Protein AF-A0A8D8K4A0-F1 (afdb_monomer_lite)

Sequence (151 aa):
GKRVFRDATDQNKIDKVFYYFNDGIYGTFISAKYRNQPVNPIIWKKRGDCGPAYSTTLFGPTCDGSDFFASDIQLPELDISDFVVFENQGAYARVHSCRFNGFCLPRGVIFIRRSAMDLLYEVFDVDNPDKIVLESKFLQENNVIEKLTLK

pLDDT: mean 91.14, std 8.38, range [46.62, 98.5]

Secondary structure (DSSP, 8-state):
-EEEEE-SS-TTSEEEEEEE-S--TTTTTHHHHHS-----EEE-S-GGG---EEEEEEE-SSS-TT-EEEEEEEEE---TT--EEE-S--TTSGGG---GGGPPPPPP-----HHHHHHHHHTTT-S-HHHHHHH-HHHHHHS--------

Structure (mmCIF, N/CA/C/O backbone):
data_AF-A0A8D8K4A0-F1
#
_entry.id   AF-A0A8D8K4A0-F1
#
loop_
_atom_site.group_PDB
_atom_site.id
_atom_site.type_symbol
_atom_site.label_atom_id
_atom_site.label_alt_id
_atom_site.label_comp_id
_atom_site.label_asym_id
_atom_site.label_entity_id
_atom_site.label_seq_id
_atom_site.pdbx_PDB_ins_code
_atom_site.Cartn_x
_atom_site.Cartn_y
_atom_site.Cartn_z
_atom_site.occupancy
_atom_site.B_iso_or_equiv
_atom_site.auth_seq_id
_atom_site.auth_comp_id
_atom_site.auth_asym_id
_atom_site.auth_atom_id
_atom_site.pdbx_PDB_model_num
ATOM 1 N N . GLY A 1 1 ? -11.752 -6.011 6.665 1.00 94.19 1 GLY A N 1
ATOM 2 C CA . GLY A 1 1 ? -12.517 -6.010 7.933 1.00 94.19 1 GLY A CA 1
ATOM 3 C C . GLY A 1 1 ? -12.363 -4.676 8.642 1.00 94.19 1 GLY A C 1
ATOM 4 O O . GLY A 1 1 ? -11.443 -3.942 8.304 1.00 94.19 1 GLY A O 1
ATOM 5 N N . LYS A 1 2 ? -13.229 -4.362 9.612 1.00 96.38 2 LYS A N 1
ATOM 6 C CA . LYS A 1 2 ? -13.203 -3.108 10.388 1.00 96.38 2 LYS A CA 1
ATOM 7 C C . LYS A 1 2 ? -13.530 -3.403 11.853 1.00 96.38 2 LYS A C 1
ATOM 9 O O . LYS A 1 2 ? -14.459 -4.160 12.121 1.00 96.38 2 LYS A O 1
ATOM 14 N N . ARG A 1 3 ? -12.792 -2.807 12.789 1.00 97.06 3 ARG A N 1
ATOM 15 C CA . ARG A 1 3 ? -13.089 -2.840 14.229 1.00 97.06 3 ARG A CA 1
ATOM 16 C C . ARG A 1 3 ? -12.980 -1.431 14.795 1.00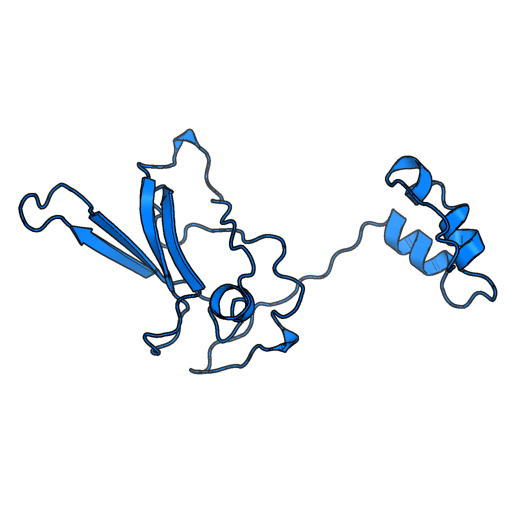 97.06 3 ARG A C 1
ATOM 18 O O . ARG A 1 3 ? -11.961 -0.779 14.615 1.00 97.06 3 ARG A O 1
ATOM 25 N N . VAL A 1 4 ? -14.024 -0.974 15.476 1.00 96.75 4 VAL A N 1
ATOM 26 C CA . VAL A 1 4 ? -14.108 0.380 16.038 1.00 96.75 4 VAL A CA 1
ATOM 27 C C . VAL A 1 4 ? -13.944 0.305 17.552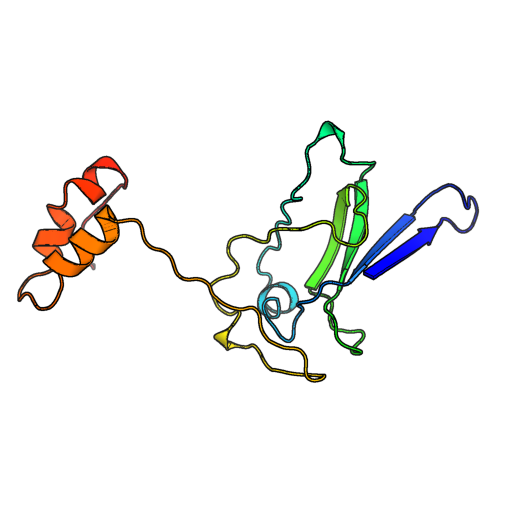 1.00 96.75 4 VAL A C 1
ATOM 29 O O . VAL A 1 4 ? -14.593 -0.514 18.202 1.00 96.75 4 VAL A O 1
ATOM 32 N N . PHE A 1 5 ? -13.085 1.158 18.099 1.00 96.69 5 PHE A N 1
ATOM 33 C CA . PHE A 1 5 ? -12.889 1.348 19.532 1.00 96.69 5 PHE A CA 1
ATOM 34 C C . PHE A 1 5 ? -13.467 2.704 19.920 1.00 96.69 5 PHE A C 1
ATOM 36 O O . PHE A 1 5 ? -13.185 3.718 19.279 1.00 96.69 5 PHE A O 1
ATOM 43 N N . ARG A 1 6 ? -14.312 2.696 20.946 1.00 96.06 6 ARG A N 1
ATOM 44 C CA . ARG A 1 6 ? -15.059 3.861 21.420 1.00 96.06 6 ARG A CA 1
ATOM 45 C C . ARG A 1 6 ? -14.560 4.267 22.796 1.00 96.06 6 ARG A C 1
ATOM 47 O O . ARG A 1 6 ? -14.080 3.406 23.536 1.00 96.06 6 ARG A O 1
ATOM 54 N N . ASP A 1 7 ? -14.694 5.551 23.098 1.00 94.56 7 ASP A N 1
ATOM 55 C CA . ASP A 1 7 ? -14.332 6.111 24.396 1.00 94.56 7 ASP A CA 1
ATOM 56 C C . ASP A 1 7 ? -15.125 5.407 25.509 1.00 94.56 7 ASP A C 1
ATOM 58 O O . ASP A 1 7 ? -16.312 5.096 25.364 1.00 94.56 7 ASP A O 1
ATOM 62 N N . ALA A 1 8 ? -14.452 5.103 26.621 1.00 92.56 8 ALA A N 1
ATOM 63 C CA . ALA A 1 8 ? -15.052 4.383 27.744 1.00 92.56 8 ALA A CA 1
ATOM 64 C C . ALA A 1 8 ? -16.152 5.196 28.452 1.00 92.56 8 ALA A C 1
ATOM 66 O O . ALA A 1 8 ? -17.021 4.618 29.105 1.00 92.56 8 ALA A O 1
ATOM 67 N N . THR A 1 9 ? -16.097 6.523 28.335 1.00 94.50 9 THR A N 1
ATOM 68 C CA . THR A 1 9 ? -17.013 7.476 28.970 1.00 94.50 9 THR A CA 1
ATOM 69 C C . THR A 1 9 ? -18.063 8.027 28.004 1.00 94.50 9 THR A C 1
ATOM 71 O O . THR A 1 9 ? -19.161 8.359 28.445 1.00 94.50 9 THR A O 1
ATOM 74 N N . ASP A 1 10 ? -17.774 8.058 26.698 1.00 93.81 10 ASP A N 1
ATOM 75 C CA . ASP A 1 10 ? -18.714 8.476 25.651 1.00 93.81 10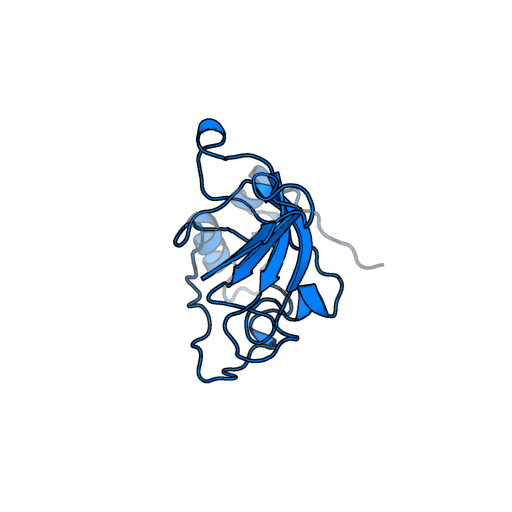 ASP A CA 1
ATOM 76 C C . ASP A 1 10 ? -18.739 7.487 24.474 1.00 93.81 10 ASP A C 1
ATOM 78 O O . ASP A 1 10 ? -17.904 7.523 23.570 1.00 93.81 10 ASP A O 1
ATOM 82 N N . GLN A 1 11 ? -19.769 6.639 24.421 1.00 89.94 11 GLN A N 1
ATOM 83 C CA . GLN A 1 11 ? -19.914 5.654 23.344 1.00 89.94 11 GLN A CA 1
ATOM 84 C C . GLN A 1 11 ? -20.116 6.285 21.954 1.00 89.94 11 GLN A C 1
ATOM 86 O O . GLN A 1 11 ? -19.891 5.617 20.940 1.00 89.94 11 GLN A O 1
ATOM 91 N N . ASN A 1 12 ? -20.500 7.560 21.854 1.00 90.94 12 ASN A N 1
ATOM 92 C CA . ASN A 1 12 ? -20.624 8.222 20.555 1.00 90.94 12 ASN A CA 1
ATOM 93 C C . ASN A 1 12 ? -19.261 8.625 19.979 1.00 90.94 12 ASN A C 1
ATOM 95 O O . ASN A 1 12 ? -19.126 8.763 18.761 1.00 90.94 12 ASN A O 1
ATOM 99 N N . LYS A 1 13 ? -18.234 8.737 20.823 1.00 93.50 13 LYS A N 1
ATOM 100 C CA . LYS A 1 13 ? -16.884 9.124 20.430 1.00 93.50 13 LYS A CA 1
ATOM 101 C C . LYS A 1 13 ? -16.051 7.903 20.031 1.00 93.50 13 LYS A C 1
ATOM 103 O O . LYS A 1 13 ? -15.934 6.926 20.768 1.00 93.50 13 LYS A O 1
ATOM 108 N N . ILE A 1 14 ? -15.473 7.959 18.832 1.00 95.06 14 ILE A N 1
ATOM 109 C CA . ILE A 1 14 ? -14.535 6.952 18.322 1.00 95.06 14 ILE A CA 1
ATOM 110 C C . ILE A 1 14 ? -13.115 7.391 18.676 1.00 95.06 14 ILE A C 1
ATOM 112 O O . ILE A 1 14 ? -12.689 8.471 18.271 1.00 95.06 14 ILE A O 1
ATOM 116 N N . ASP A 1 15 ? -12.381 6.531 19.380 1.00 94.75 15 ASP A N 1
ATOM 117 C CA . ASP A 1 15 ? -10.987 6.781 19.765 1.00 94.75 15 ASP A CA 1
ATOM 118 C C . ASP A 1 15 ? -10.004 6.219 18.736 1.00 94.75 15 ASP A C 1
ATOM 120 O O . ASP A 1 15 ? -9.004 6.852 18.391 1.00 94.75 15 ASP A O 1
ATOM 124 N N . LYS A 1 16 ? -10.277 5.004 18.245 1.00 96.50 16 LYS A N 1
ATOM 125 C CA . LYS A 1 16 ? -9.386 4.291 17.327 1.00 96.50 16 LYS A CA 1
ATOM 126 C C . LYS A 1 16 ? -10.161 3.358 16.409 1.00 96.50 16 LYS A C 1
ATOM 128 O O . LYS A 1 16 ? -11.171 2.776 16.803 1.00 96.50 16 LYS A O 1
ATOM 133 N N . VAL A 1 17 ? -9.656 3.153 15.198 1.00 97.62 17 VAL A N 1
ATOM 134 C CA . VAL A 1 17 ? -10.216 2.186 14.246 1.00 97.62 17 VAL A CA 1
ATOM 135 C C . VAL A 1 17 ? -9.129 1.236 13.761 1.00 97.62 17 VAL A C 1
ATOM 137 O O . VAL A 1 17 ? -8.011 1.643 13.459 1.00 97.62 17 VAL A O 1
ATOM 140 N N . PHE A 1 18 ? -9.434 -0.054 13.689 1.00 98.12 18 PHE A N 1
ATOM 141 C CA . PHE A 1 18 ? -8.588 -1.037 13.019 1.00 98.12 18 PHE A CA 1
ATOM 142 C C . PHE A 1 18 ? -9.219 -1.428 11.690 1.00 98.12 18 PHE A C 1
ATOM 144 O O . PHE A 1 18 ? -10.405 -1.771 11.641 1.00 98.12 18 PHE A O 1
ATOM 151 N N . TYR A 1 19 ? -8.407 -1.444 10.637 1.00 98.06 19 TYR A N 1
ATOM 152 C CA . TYR A 1 19 ? -8.788 -1.988 9.338 1.00 98.06 19 TYR A CA 1
ATOM 153 C C . TYR A 1 19 ? -7.943 -3.215 9.020 1.00 98.06 19 TYR A C 1
ATOM 155 O O . TYR A 1 19 ? -6.737 -3.224 9.246 1.00 98.06 19 TYR A O 1
ATOM 163 N N . TYR A 1 20 ? -8.596 -4.241 8.485 1.00 98.19 20 TYR A N 1
ATOM 164 C CA . TYR A 1 20 ? -7.992 -5.522 8.127 1.00 98.19 20 TYR A CA 1
ATOM 165 C C . TYR A 1 20 ? -8.006 -5.668 6.609 1.00 98.19 20 TYR A C 1
ATOM 167 O O . TYR A 1 20 ? -9.089 -5.732 6.011 1.00 98.19 20 TYR A O 1
ATOM 175 N N . PHE A 1 21 ? -6.823 -5.703 6.013 1.00 97.69 21 PHE A N 1
ATOM 176 C CA . PHE A 1 21 ? -6.589 -5.803 4.579 1.00 97.69 21 PHE A CA 1
ATOM 177 C C . PHE A 1 21 ? -6.440 -7.259 4.149 1.00 97.69 21 PHE A C 1
ATOM 179 O O . PHE A 1 21 ? -6.242 -8.160 4.960 1.00 97.69 21 PHE A O 1
ATOM 186 N N . ASN A 1 22 ? -6.547 -7.488 2.844 1.00 97.00 22 ASN A N 1
ATOM 187 C CA . ASN A 1 22 ? -6.291 -8.781 2.211 1.00 97.00 22 ASN A CA 1
ATOM 188 C C . ASN A 1 22 ? -4.801 -9.009 1.882 1.00 97.00 22 ASN A C 1
ATOM 190 O O . ASN A 1 22 ? -4.475 -9.976 1.200 1.00 97.00 22 ASN A O 1
ATOM 194 N N . ASP A 1 23 ? -3.918 -8.134 2.359 1.00 97.69 23 ASP A N 1
ATOM 195 C CA . ASP A 1 23 ? -2.464 -8.222 2.250 1.00 97.69 23 ASP A CA 1
ATOM 196 C C . ASP A 1 23 ? -1.831 -7.620 3.517 1.00 97.69 23 ASP A C 1
ATOM 198 O O . ASP A 1 23 ? -2.439 -6.768 4.166 1.00 97.69 23 ASP A O 1
ATOM 202 N N . GLY A 1 24 ? -0.647 -8.092 3.900 1.00 97.50 24 GLY A N 1
ATOM 203 C CA . GLY A 1 24 ? -0.053 -7.846 5.215 1.00 97.50 24 GLY A CA 1
ATOM 204 C C . GLY A 1 24 ? 1.461 -8.009 5.238 1.00 97.50 24 GLY A C 1
ATOM 205 O O . GLY A 1 24 ? 2.120 -7.974 4.196 1.00 97.50 24 GLY A O 1
ATOM 206 N N . ILE A 1 25 ? 2.029 -8.215 6.429 1.00 97.62 25 ILE A N 1
ATOM 207 C CA . ILE A 1 25 ? 3.486 -8.347 6.598 1.00 97.62 25 ILE A CA 1
ATOM 208 C C . ILE A 1 25 ? 4.028 -9.629 5.964 1.00 97.62 25 ILE A C 1
ATOM 210 O O . ILE A 1 25 ? 5.180 -9.667 5.562 1.00 97.62 25 ILE A O 1
ATOM 214 N N . TYR A 1 26 ? 3.203 -10.668 5.837 1.00 97.75 26 TYR A N 1
ATOM 215 C CA . TYR A 1 26 ? 3.584 -11.906 5.156 1.00 97.75 26 TYR A CA 1
ATOM 216 C C . TYR A 1 26 ? 3.496 -11.788 3.623 1.00 97.75 26 TYR A C 1
ATOM 218 O O . TYR A 1 26 ? 3.986 -12.660 2.912 1.00 97.75 26 TYR A O 1
ATOM 226 N N . GLY A 1 27 ? 2.899 -10.711 3.103 1.00 97.00 27 GLY A N 1
ATOM 227 C CA . GLY A 1 27 ? 2.825 -10.402 1.679 1.00 97.00 27 GLY A CA 1
ATOM 228 C C . GLY A 1 27 ? 3.692 -9.197 1.321 1.00 97.00 27 GLY A C 1
ATOM 229 O O . GLY A 1 27 ? 4.915 -9.306 1.253 1.00 97.00 27 GLY A O 1
ATOM 230 N N . THR A 1 28 ? 3.063 -8.053 1.057 1.00 96.94 28 THR A N 1
ATOM 231 C CA . THR A 1 28 ? 3.757 -6.841 0.581 1.00 96.94 28 THR A CA 1
ATOM 232 C C . THR A 1 28 ? 4.474 -6.066 1.691 1.00 96.94 28 THR A C 1
ATOM 234 O O . THR A 1 28 ? 5.533 -5.485 1.453 1.00 96.94 28 THR A O 1
ATOM 237 N N . PHE A 1 29 ? 3.933 -6.045 2.910 1.00 97.56 29 PHE A N 1
ATOM 238 C CA . PHE A 1 29 ? 4.227 -4.984 3.881 1.00 97.56 29 PHE A CA 1
ATOM 239 C C . PHE A 1 29 ? 5.264 -5.338 4.959 1.00 97.56 29 PHE A C 1
ATOM 241 O O . PHE A 1 29 ? 5.345 -4.668 5.991 1.00 97.56 29 PHE A O 1
ATOM 248 N N . ILE A 1 30 ? 6.105 -6.355 4.741 1.00 96.12 30 ILE A N 1
ATOM 249 C CA . ILE A 1 30 ? 7.159 -6.708 5.710 1.00 96.12 30 ILE A CA 1
ATOM 250 C C . ILE A 1 30 ? 8.132 -5.547 5.954 1.00 96.12 30 ILE A C 1
ATOM 252 O O . ILE A 1 30 ? 8.542 -5.283 7.084 1.00 96.12 30 ILE A O 1
ATOM 256 N N . SER A 1 31 ? 8.477 -4.814 4.894 1.00 95.25 31 SER A N 1
ATOM 257 C CA . SER A 1 31 ? 9.441 -3.716 4.957 1.00 95.25 31 SER A CA 1
ATOM 258 C C . SER A 1 31 ? 8.852 -2.471 5.625 1.00 95.25 31 SER A C 1
ATOM 260 O O . SER A 1 31 ? 9.572 -1.761 6.326 1.00 95.25 31 SER A O 1
ATOM 262 N N . ALA A 1 32 ? 7.538 -2.254 5.517 1.00 94.88 32 ALA A N 1
ATOM 263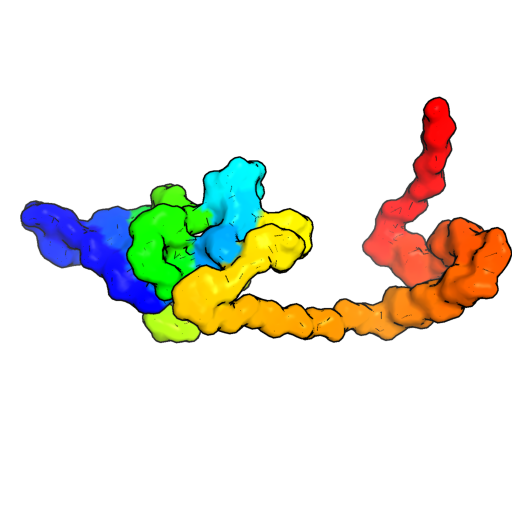 C CA . ALA A 1 32 ? 6.846 -1.226 6.293 1.00 94.88 32 ALA A CA 1
ATOM 264 C C . ALA A 1 32 ? 6.996 -1.464 7.800 1.00 94.88 32 ALA A C 1
ATOM 266 O O . ALA A 1 32 ? 7.330 -0.557 8.559 1.00 94.88 32 ALA A O 1
ATOM 267 N N . LYS A 1 33 ? 6.822 -2.720 8.219 1.00 94.44 33 LYS A N 1
ATOM 268 C CA . LYS A 1 33 ? 6.898 -3.116 9.621 1.00 94.44 33 LYS A CA 1
ATOM 269 C C . LYS A 1 33 ? 8.323 -3.118 10.181 1.00 94.44 33 LYS A C 1
ATOM 271 O O . LYS A 1 33 ? 8.536 -2.636 11.290 1.00 94.44 33 LYS A O 1
ATOM 276 N N . TYR A 1 34 ? 9.279 -3.685 9.445 1.00 94.62 34 TYR A N 1
ATOM 277 C CA . TYR A 1 34 ? 10.607 -4.022 9.981 1.00 94.62 34 TYR A CA 1
ATOM 278 C C . TYR A 1 34 ? 11.767 -3.222 9.385 1.00 94.62 34 TYR A C 1
ATOM 280 O O . TYR A 1 34 ? 12.904 -3.393 9.819 1.00 94.62 34 TYR A O 1
ATOM 288 N N . ARG A 1 35 ? 11.518 -2.373 8.382 1.00 91.81 35 ARG A N 1
ATOM 289 C CA . ARG A 1 35 ? 12.563 -1.584 7.705 1.00 91.81 35 ARG A CA 1
ATOM 290 C C . ARG A 1 35 ? 12.245 -0.099 7.607 1.00 91.81 35 ARG A C 1
ATOM 292 O O . ARG A 1 35 ? 12.859 0.600 6.808 1.00 91.81 35 ARG A O 1
ATOM 299 N N . ASN A 1 36 ? 11.285 0.375 8.400 1.00 88.44 36 ASN A N 1
ATOM 300 C CA . ASN A 1 36 ? 10.878 1.779 8.439 1.00 88.44 36 ASN A CA 1
ATOM 301 C C . ASN A 1 36 ? 10.491 2.334 7.055 1.00 88.44 36 ASN A C 1
ATOM 303 O O . ASN A 1 36 ? 10.602 3.536 6.819 1.00 88.44 36 ASN A O 1
ATOM 307 N N . GLN A 1 37 ? 10.043 1.474 6.132 1.00 92.44 37 GLN A N 1
ATOM 308 C CA . GLN A 1 37 ? 9.545 1.931 4.842 1.00 92.44 37 GLN A CA 1
ATOM 309 C C . GLN A 1 37 ? 8.241 2.709 5.071 1.00 92.44 37 GLN A C 1
ATOM 311 O O . GLN A 1 37 ? 7.315 2.163 5.676 1.00 92.44 37 GLN A O 1
ATOM 316 N N . PRO A 1 38 ? 8.133 3.963 4.598 1.00 90.56 38 PRO A N 1
ATOM 317 C CA . PRO A 1 38 ? 6.914 4.738 4.768 1.00 90.56 38 PRO A CA 1
ATOM 318 C C . PRO A 1 38 ? 5.708 4.060 4.115 1.00 90.56 38 PRO A C 1
ATOM 320 O O . PRO A 1 38 ? 5.774 3.581 2.979 1.00 90.56 38 PRO A O 1
ATOM 323 N N . VAL A 1 39 ? 4.586 4.071 4.830 1.00 89.31 39 VAL A N 1
ATOM 324 C CA . VAL A 1 39 ? 3.280 3.645 4.324 1.00 89.31 39 VAL A CA 1
ATOM 325 C C . VAL A 1 39 ? 2.430 4.894 4.175 1.00 89.31 39 VAL A C 1
ATOM 327 O O . VAL A 1 39 ? 1.967 5.451 5.166 1.00 89.31 39 VAL A O 1
ATOM 330 N N . ASN A 1 40 ? 2.239 5.333 2.932 1.00 91.50 40 ASN A N 1
ATOM 331 C CA . ASN A 1 40 ? 1.446 6.514 2.597 1.00 91.50 40 ASN A CA 1
ATOM 332 C C . ASN A 1 40 ? 0.137 6.058 1.933 1.00 91.50 40 ASN A C 1
ATOM 334 O O . ASN A 1 40 ? 0.114 5.871 0.715 1.00 91.50 40 ASN A O 1
ATOM 338 N N . PRO A 1 41 ? -0.926 5.789 2.712 1.00 94.25 41 PRO A N 1
ATOM 339 C CA . PRO A 1 41 ? -2.196 5.324 2.170 1.00 94.25 41 PRO A CA 1
ATOM 340 C C . PRO A 1 41 ? -2.889 6.423 1.358 1.00 94.25 41 PRO A C 1
ATOM 342 O O . PRO A 1 41 ? -3.135 7.523 1.853 1.00 94.25 41 PRO A O 1
ATOM 345 N N . ILE A 1 42 ? -3.269 6.092 0.128 1.00 93.69 42 ILE A N 1
ATOM 346 C CA . ILE A 1 42 ? -4.104 6.922 -0.738 1.00 93.69 42 ILE A CA 1
ATOM 347 C C . ILE A 1 42 ? -5.498 6.308 -0.757 1.00 93.69 42 ILE A C 1
ATOM 349 O O . ILE A 1 42 ? -5.701 5.194 -1.241 1.00 93.69 42 ILE A O 1
ATOM 353 N N . ILE A 1 43 ? -6.470 7.032 -0.214 1.00 93.00 43 ILE A N 1
ATOM 354 C CA . ILE A 1 43 ? -7.853 6.563 -0.163 1.00 93.00 43 ILE A CA 1
ATOM 355 C C . ILE A 1 43 ? -8.492 6.740 -1.539 1.00 93.00 43 ILE A C 1
ATOM 357 O O . ILE A 1 43 ? -8.570 7.857 -2.053 1.00 93.00 43 ILE A O 1
ATOM 361 N N . TRP A 1 44 ? -8.979 5.648 -2.130 1.00 89.75 44 TRP A N 1
ATOM 362 C CA . TRP A 1 44 ? -9.669 5.677 -3.418 1.00 89.75 44 TRP A CA 1
ATOM 363 C C . TRP A 1 44 ? -11.142 6.071 -3.236 1.00 89.75 44 TRP A C 1
ATOM 365 O O . TRP A 1 44 ? -12.064 5.283 -3.435 1.00 89.75 44 TRP A O 1
ATOM 375 N N . LYS A 1 45 ? -11.363 7.313 -2.804 1.00 85.19 45 LYS A N 1
ATOM 376 C CA . LYS A 1 45 ? -12.686 7.897 -2.559 1.00 85.19 45 LYS A CA 1
ATOM 377 C C . LYS A 1 45 ? -12.633 9.395 -2.849 1.00 85.19 45 LYS A C 1
ATOM 379 O O . LYS A 1 45 ? -11.576 10.017 -2.724 1.00 85.19 45 LYS A O 1
ATOM 384 N N . LYS A 1 46 ? -13.753 10.008 -3.253 1.00 82.19 46 LYS A N 1
ATOM 385 C CA . LYS A 1 46 ? -13.787 11.470 -3.403 1.00 82.19 46 LYS A CA 1
ATOM 386 C C . LYS A 1 46 ? -13.649 12.108 -2.027 1.00 82.19 46 LYS A C 1
ATOM 388 O O . LYS A 1 46 ? -14.283 11.671 -1.074 1.00 82.19 46 LYS A O 1
ATOM 393 N N . ARG A 1 47 ? -12.892 13.204 -1.941 1.00 76.75 47 ARG A N 1
ATOM 394 C CA . ARG A 1 47 ? -12.644 13.904 -0.671 1.00 76.75 47 ARG A CA 1
ATOM 395 C C . ARG A 1 47 ? -13.927 14.330 0.056 1.00 76.75 47 ARG A C 1
ATOM 397 O O . ARG A 1 47 ? -13.940 14.317 1.276 1.00 76.75 47 ARG A O 1
ATOM 404 N N . GLY A 1 48 ? -14.980 14.695 -0.681 1.00 80.62 48 GLY A N 1
ATOM 405 C CA . GLY A 1 48 ? -16.279 15.072 -0.105 1.00 80.62 48 GLY A CA 1
ATOM 406 C C . GLY A 1 48 ? -17.066 13.908 0.504 1.00 80.62 48 GLY A C 1
ATOM 407 O O . GLY A 1 48 ? -17.934 14.146 1.333 1.00 80.62 48 GLY A O 1
ATOM 408 N N . ASP A 1 49 ? -16.727 12.671 0.138 1.00 84.31 49 ASP A N 1
ATOM 409 C CA . ASP A 1 49 ? -17.361 11.459 0.662 1.00 84.31 49 ASP A CA 1
ATOM 410 C C . ASP A 1 49 ? -16.546 10.862 1.831 1.00 84.31 49 ASP A C 1
ATOM 412 O O . ASP A 1 49 ? -16.943 9.862 2.433 1.00 84.31 49 ASP A O 1
ATOM 416 N N . CYS A 1 50 ? -15.376 11.436 2.140 1.00 83.31 50 CYS A N 1
ATOM 417 C CA . CYS A 1 50 ? -14.548 11.020 3.266 1.00 83.31 50 CYS A CA 1
ATOM 418 C C . CYS A 1 50 ? -15.134 11.557 4.577 1.00 83.31 50 CYS A C 1
ATOM 420 O O . CYS A 1 50 ? -15.348 12.760 4.727 1.00 83.31 50 CYS A O 1
ATOM 422 N N . GLY A 1 51 ? -15.351 10.657 5.536 1.00 83.94 51 GLY A N 1
ATOM 423 C CA . GLY A 1 51 ? -15.766 11.009 6.889 1.00 83.94 51 GLY A CA 1
ATOM 424 C C . GLY A 1 51 ? -14.642 11.638 7.730 1.00 83.94 51 GLY A C 1
ATOM 425 O O . GLY A 1 51 ? -13.547 11.910 7.223 1.00 83.94 51 GLY A O 1
ATOM 426 N N . PRO A 1 52 ? -14.890 11.858 9.032 1.00 91.31 52 PRO A N 1
ATOM 427 C CA . PRO A 1 52 ? -13.867 12.297 9.982 1.00 91.31 52 PRO A CA 1
ATOM 428 C C . PRO A 1 52 ? -12.656 11.354 10.005 1.00 91.31 52 PRO A C 1
ATOM 430 O O . PRO A 1 52 ? -12.770 10.159 9.732 1.00 91.31 52 PRO A O 1
ATOM 433 N N . ALA A 1 53 ? -11.487 11.908 10.335 1.00 94.00 53 ALA A N 1
ATOM 434 C CA . ALA A 1 53 ? -10.262 11.136 10.488 1.00 94.00 53 ALA A CA 1
ATOM 435 C C . ALA A 1 53 ? -10.118 10.579 11.906 1.00 94.00 53 ALA A C 1
ATOM 437 O O . ALA A 1 53 ? -10.427 11.261 12.883 1.00 94.00 53 ALA A O 1
ATOM 438 N N . TYR A 1 54 ? -9.611 9.353 11.995 1.00 96.00 54 TYR A N 1
ATOM 439 C CA . TYR A 1 54 ? -9.392 8.644 13.247 1.00 96.00 54 TYR A CA 1
ATOM 440 C C . TYR A 1 54 ? -7.973 8.088 13.323 1.00 96.00 54 TYR A C 1
ATOM 442 O O . TYR A 1 54 ? -7.387 7.685 12.309 1.00 96.00 54 TYR A O 1
ATOM 450 N N . SER A 1 55 ? -7.458 7.979 14.553 1.00 97.25 55 SER A N 1
ATOM 451 C CA . SER A 1 55 ? -6.263 7.178 14.821 1.00 97.25 55 SER A CA 1
ATOM 452 C C . SER A 1 55 ? -6.523 5.742 14.377 1.00 97.25 55 SER A C 1
ATOM 454 O O . SER A 1 55 ? -7.539 5.141 14.734 1.00 97.25 55 SER A O 1
ATOM 456 N N . THR A 1 56 ? -5.631 5.203 13.553 1.00 97.56 56 THR A N 1
ATOM 457 C CA . THR A 1 56 ? -5.885 3.971 12.816 1.00 97.56 56 THR A CA 1
ATOM 458 C C . THR A 1 56 ? -4.700 3.011 12.869 1.00 97.56 56 THR A C 1
ATOM 460 O O . THR A 1 56 ? -3.539 3.417 12.829 1.00 97.56 56 THR A O 1
ATOM 463 N N . THR A 1 57 ? -4.991 1.710 12.941 1.00 97.94 57 THR A N 1
ATOM 464 C CA . THR A 1 57 ? -4.007 0.634 12.737 1.00 97.94 57 THR A CA 1
ATOM 465 C C . THR A 1 57 ? -4.439 -0.254 11.571 1.00 97.94 57 THR A C 1
ATOM 467 O O . THR A 1 57 ? -5.600 -0.661 11.492 1.00 97.94 57 THR A O 1
ATOM 470 N N . LEU A 1 58 ? -3.503 -0.543 10.663 1.00 98.19 58 LEU A N 1
ATOM 471 C CA . LEU A 1 58 ? -3.716 -1.371 9.477 1.00 98.19 58 LEU A CA 1
ATOM 472 C C . LEU A 1 58 ? -3.124 -2.763 9.700 1.00 98.19 58 LEU A C 1
ATOM 474 O O . LEU A 1 58 ? -1.919 -2.909 9.927 1.00 98.19 58 LEU A O 1
ATOM 478 N N . PHE A 1 59 ? -3.991 -3.764 9.626 1.00 98.50 59 PHE A N 1
ATOM 479 C CA . PHE A 1 59 ? -3.682 -5.177 9.790 1.00 98.50 59 PHE A CA 1
ATOM 480 C C . PHE A 1 59 ? -3.717 -5.903 8.451 1.00 98.50 59 PHE A C 1
ATOM 482 O O . PHE A 1 59 ? -4.502 -5.548 7.570 1.00 98.50 59 PHE A O 1
ATOM 489 N N . GLY A 1 60 ? -2.901 -6.942 8.328 1.00 98.31 60 GLY A N 1
ATOM 490 C CA . GLY A 1 60 ? -3.026 -7.948 7.291 1.00 98.31 60 GLY A CA 1
ATOM 491 C C . GLY A 1 60 ? -4.116 -8.984 7.590 1.00 98.31 60 GLY A C 1
ATOM 492 O O . GLY A 1 60 ? -4.877 -8.850 8.555 1.00 98.31 60 GLY A O 1
ATOM 493 N N . PRO A 1 61 ? -4.234 -10.010 6.732 1.00 98.00 61 PRO A N 1
ATOM 494 C CA . PRO A 1 61 ? -5.339 -10.962 6.776 1.00 98.00 61 PRO A CA 1
ATOM 495 C C . PRO A 1 61 ? -5.114 -12.137 7.734 1.00 98.00 61 PRO A C 1
ATOM 497 O O . PRO A 1 61 ? -6.007 -12.972 7.892 1.00 98.00 61 PRO A O 1
ATOM 500 N N . THR A 1 62 ? -3.922 -12.277 8.317 1.00 98.31 62 THR A N 1
ATOM 501 C CA . THR A 1 62 ? -3.560 -13.498 9.043 1.00 98.31 62 THR A CA 1
ATOM 502 C C . THR A 1 62 ? -4.117 -13.526 10.467 1.00 98.31 62 THR A C 1
ATOM 504 O O . THR A 1 62 ? -4.608 -12.536 11.002 1.00 98.31 62 THR A O 1
ATOM 507 N N . CYS A 1 63 ? -4.061 -14.703 11.095 1.00 96.56 63 CYS A N 1
ATOM 508 C CA . CYS A 1 63 ? -4.434 -14.874 12.502 1.00 96.56 63 CYS A CA 1
ATOM 509 C C . CYS A 1 63 ? -3.299 -14.490 13.469 1.00 96.56 63 CYS A C 1
ATOM 511 O O . CYS A 1 63 ? -3.442 -14.688 14.674 1.00 96.56 63 CYS A O 1
ATOM 513 N N . ASP A 1 64 ? -2.173 -13.985 12.960 1.00 97.62 64 ASP A N 1
ATOM 514 C CA . ASP A 1 64 ? -1.068 -13.493 13.774 1.00 97.62 64 ASP A CA 1
ATOM 515 C C . ASP A 1 64 ? -1.361 -12.058 14.232 1.00 97.62 64 ASP A C 1
ATOM 517 O O . ASP A 1 64 ? -1.515 -11.148 13.420 1.00 97.62 64 ASP A O 1
ATOM 521 N N . GLY A 1 65 ? -1.404 -11.834 15.548 1.00 96.44 65 GLY A N 1
ATOM 522 C CA . GLY A 1 65 ? -1.615 -10.500 16.121 1.00 96.44 65 GLY A CA 1
ATOM 523 C C . GLY A 1 65 ? -0.518 -9.488 15.763 1.00 96.44 65 GLY A C 1
ATOM 524 O O . GLY A 1 65 ? -0.733 -8.282 15.897 1.00 96.44 65 GLY A O 1
ATOM 525 N N . SER A 1 66 ? 0.637 -9.963 15.291 1.00 96.38 66 SER A N 1
ATOM 526 C CA . SER A 1 66 ? 1.756 -9.135 14.838 1.00 96.38 66 SER A CA 1
ATOM 527 C C . SER A 1 66 ? 1.639 -8.700 13.378 1.00 96.38 66 SER A C 1
ATOM 529 O O . SER A 1 66 ? 2.415 -7.838 12.959 1.00 96.38 66 SER A O 1
ATOM 531 N N . ASP A 1 67 ? 0.673 -9.235 12.620 1.00 98.00 67 ASP A N 1
ATOM 532 C CA . ASP A 1 67 ? 0.396 -8.885 11.221 1.00 98.00 67 ASP A CA 1
ATOM 533 C C . ASP A 1 67 ? -0.299 -7.524 11.110 1.00 98.00 67 ASP A C 1
ATOM 535 O O . ASP A 1 67 ? -1.425 -7.387 10.639 1.00 98.00 67 ASP A O 1
ATOM 539 N N . PHE A 1 68 ? 0.387 -6.488 11.581 1.00 97.88 68 PHE A N 1
ATOM 540 C CA . PHE A 1 68 ? 0.056 -5.095 11.336 1.00 97.88 68 PHE A CA 1
ATOM 541 C C . PHE A 1 68 ? 1.275 -4.372 10.794 1.00 97.88 68 PHE A C 1
ATOM 543 O O . PHE A 1 68 ? 2.399 -4.592 11.251 1.00 97.88 68 PHE A O 1
ATOM 550 N N . PHE A 1 69 ? 1.046 -3.482 9.835 1.00 97.38 69 PHE A N 1
ATOM 551 C CA . PHE A 1 69 ? 2.118 -2.826 9.086 1.00 97.38 69 PHE A CA 1
ATOM 552 C C . PHE A 1 69 ? 2.120 -1.301 9.207 1.00 97.38 69 PHE A C 1
ATOM 554 O O . PHE A 1 69 ? 3.094 -0.665 8.819 1.00 97.38 69 PHE A O 1
ATOM 561 N N . ALA A 1 70 ? 1.070 -0.712 9.780 1.00 96.62 70 ALA A N 1
ATOM 562 C CA . ALA A 1 70 ? 1.030 0.699 10.146 1.00 96.62 70 ALA A CA 1
ATOM 563 C C . ALA A 1 70 ? 0.163 0.887 11.395 1.00 96.62 70 ALA A C 1
ATOM 565 O O . ALA A 1 70 ? -0.908 0.288 11.505 1.00 96.62 70 ALA A O 1
ATOM 566 N N . SER A 1 71 ? 0.605 1.718 12.334 1.00 95.62 71 SER A N 1
ATOM 567 C CA . SER A 1 71 ? -0.133 2.040 13.557 1.00 95.62 71 SER A CA 1
ATOM 568 C C . SER A 1 71 ? -0.113 3.536 13.831 1.00 95.62 71 SER A C 1
ATOM 570 O O . SER A 1 71 ? 0.839 4.219 13.469 1.00 95.62 71 SER A O 1
ATOM 572 N N . ASP A 1 72 ? -1.175 4.016 14.480 1.00 94.25 72 ASP A N 1
ATOM 573 C CA . ASP A 1 72 ? -1.328 5.401 14.944 1.00 94.25 72 ASP A CA 1
ATOM 574 C C . ASP A 1 72 ? -1.255 6.437 13.810 1.00 94.25 72 ASP A C 1
ATOM 576 O O . ASP A 1 72 ? -0.894 7.596 14.008 1.00 94.25 72 ASP A O 1
ATOM 580 N N . ILE A 1 73 ? -1.655 6.014 12.608 1.00 95.62 73 ILE A N 1
ATOM 581 C CA . ILE A 1 73 ? -1.811 6.889 11.448 1.00 95.62 73 ILE A CA 1
ATOM 582 C C . ILE A 1 73 ? -3.193 7.541 11.464 1.00 95.62 73 ILE A C 1
ATOM 584 O O . ILE A 1 73 ? -4.158 6.958 11.956 1.00 95.62 73 ILE A O 1
ATOM 588 N N . GLN A 1 74 ? -3.301 8.739 10.896 1.00 95.44 74 GLN A N 1
ATOM 589 C CA . GLN A 1 74 ? -4.587 9.409 10.715 1.00 95.44 74 GLN A CA 1
ATOM 590 C C . GLN A 1 74 ? -5.174 9.033 9.360 1.00 95.44 74 GLN A C 1
ATOM 592 O O . GLN A 1 74 ? -4.558 9.286 8.325 1.00 95.44 74 GLN A O 1
ATOM 597 N N . LEU A 1 75 ? -6.367 8.442 9.367 1.00 94.88 75 LEU A N 1
ATOM 598 C CA . LEU A 1 75 ? -7.101 8.100 8.152 1.00 94.88 75 LEU A CA 1
ATOM 599 C C . LEU A 1 75 ? -8.564 8.517 8.279 1.00 94.88 75 LEU A C 1
ATOM 601 O O . LEU A 1 75 ? -9.130 8.335 9.359 1.00 94.88 75 LEU A O 1
ATOM 605 N N . PRO A 1 76 ? -9.187 9.042 7.204 1.00 94.19 76 PRO A N 1
ATOM 606 C CA . PRO A 1 76 ? -10.632 9.222 7.178 1.00 94.19 76 PRO A CA 1
ATOM 607 C C . PRO A 1 76 ? -11.324 7.878 7.404 1.00 94.19 76 PRO A C 1
ATOM 609 O O . PRO A 1 76 ? -10.770 6.820 7.093 1.00 94.19 76 PRO A O 1
ATOM 612 N N . GLU A 1 77 ? -12.538 7.918 7.940 1.00 92.38 77 GLU A N 1
ATOM 613 C CA . GLU A 1 77 ? -13.332 6.712 8.103 1.00 92.38 77 GLU A CA 1
ATOM 614 C C . GLU A 1 77 ? -13.541 6.001 6.760 1.00 92.38 77 GLU A C 1
ATOM 616 O O . GLU A 1 77 ? -13.979 6.606 5.779 1.00 92.38 77 GLU A O 1
ATOM 621 N N . LEU A 1 78 ? -13.212 4.710 6.744 1.00 92.94 78 LEU A N 1
ATOM 622 C CA . LEU A 1 78 ? -13.372 3.815 5.609 1.00 92.94 78 LEU A CA 1
ATOM 623 C C . LEU A 1 78 ? -14.492 2.827 5.898 1.00 92.94 78 LEU A C 1
ATOM 625 O O . LEU A 1 78 ? -14.688 2.385 7.043 1.00 92.94 78 LEU A O 1
ATOM 629 N N . ASP A 1 79 ? -15.175 2.431 4.837 1.00 92.31 79 ASP A N 1
ATOM 630 C CA . ASP A 1 79 ? -16.144 1.352 4.861 1.00 92.31 79 ASP A CA 1
ATOM 631 C C . ASP A 1 79 ? -15.502 0.035 4.417 1.00 92.31 79 ASP A C 1
ATOM 633 O O . ASP A 1 79 ? -14.438 -0.017 3.791 1.00 92.31 79 ASP A O 1
ATOM 637 N N . ILE A 1 80 ? -16.132 -1.081 4.786 1.00 93.88 80 ILE A N 1
ATOM 638 C CA . ILE A 1 80 ? -15.708 -2.381 4.263 1.00 93.88 80 ILE A CA 1
ATOM 639 C C . ILE A 1 80 ? -15.870 -2.341 2.741 1.00 93.88 80 ILE A C 1
ATOM 641 O O . ILE A 1 80 ? -16.906 -1.909 2.248 1.00 93.88 80 ILE A O 1
ATOM 645 N N . SER A 1 81 ? -14.848 -2.832 2.036 1.00 91.94 81 SER A N 1
ATOM 646 C CA . SER A 1 81 ? -14.736 -2.832 0.571 1.00 91.94 81 SER A CA 1
ATOM 647 C C . SER A 1 81 ? -14.290 -1.516 -0.074 1.00 91.94 81 SER A C 1
ATOM 649 O O . SER A 1 81 ? -14.127 -1.499 -1.293 1.00 91.94 81 SER A O 1
ATOM 651 N N . ASP A 1 82 ? -13.987 -0.471 0.703 1.00 93.12 82 ASP A N 1
ATOM 652 C CA . ASP A 1 82 ? -13.222 0.666 0.182 1.00 93.12 82 ASP A CA 1
ATOM 653 C C . ASP A 1 82 ? -11.803 0.230 -0.221 1.00 93.12 82 ASP A C 1
ATOM 655 O O . ASP A 1 82 ? -11.178 -0.630 0.412 1.00 93.12 82 ASP A O 1
ATOM 659 N N . PHE A 1 83 ? -11.275 0.848 -1.280 1.00 93.94 83 PHE A N 1
ATOM 660 C CA . PHE A 1 83 ? -9.918 0.598 -1.756 1.00 93.94 83 PHE A CA 1
ATOM 661 C C . PHE A 1 83 ? -8.940 1.626 -1.187 1.00 93.94 83 PHE A C 1
ATOM 663 O O . PHE A 1 83 ? -9.193 2.833 -1.183 1.00 93.94 83 PHE A O 1
ATOM 670 N N . VAL A 1 84 ? -7.777 1.137 -0.762 1.00 95.38 84 VAL A N 1
ATOM 671 C CA . VAL A 1 84 ? -6.636 1.965 -0.369 1.00 95.38 84 VAL A CA 1
ATOM 672 C C . VAL A 1 84 ? -5.453 1.578 -1.234 1.00 95.38 84 VAL A C 1
ATOM 674 O O . VAL A 1 84 ? -5.123 0.399 -1.363 1.00 95.38 84 VAL A O 1
ATOM 677 N N . VAL A 1 85 ? -4.830 2.579 -1.841 1.00 95.44 85 VAL A N 1
ATOM 678 C CA . VAL A 1 85 ? -3.653 2.422 -2.687 1.00 95.44 85 VAL A CA 1
ATOM 679 C C . VAL A 1 85 ? -2.414 2.749 -1.864 1.00 95.44 85 VAL A C 1
ATOM 681 O O . VAL A 1 85 ? -2.376 3.747 -1.148 1.00 95.44 85 VAL A O 1
ATOM 684 N N . PHE A 1 86 ? -1.393 1.904 -1.976 1.00 95.44 86 PHE A N 1
ATOM 685 C CA . PHE A 1 86 ? -0.096 2.105 -1.341 1.00 95.44 86 PHE A CA 1
ATOM 686 C C . PHE A 1 86 ? 0.967 2.199 -2.430 1.00 95.44 86 PHE A C 1
ATOM 688 O O . PHE A 1 86 ? 1.285 1.213 -3.095 1.00 95.44 86 PHE A O 1
ATOM 695 N N . GLU A 1 87 ? 1.504 3.396 -2.628 1.00 93.88 87 GLU A N 1
ATOM 696 C CA . GLU A 1 87 ? 2.557 3.630 -3.614 1.00 93.88 87 GLU A CA 1
ATOM 697 C C . GLU A 1 87 ? 3.937 3.241 -3.068 1.00 93.88 87 GLU A C 1
ATOM 699 O O . GLU A 1 87 ? 4.135 3.066 -1.862 1.00 93.88 87 GLU A O 1
ATOM 704 N N . ASN A 1 88 ? 4.914 3.117 -3.971 1.00 93.00 88 ASN A N 1
ATOM 705 C CA . ASN A 1 88 ? 6.317 2.845 -3.639 1.00 93.00 88 ASN A CA 1
ATOM 706 C C . ASN A 1 88 ? 6.549 1.533 -2.862 1.00 93.00 88 ASN A C 1
ATOM 708 O O . ASN A 1 88 ? 7.485 1.431 -2.075 1.00 93.00 88 ASN A O 1
ATOM 712 N N . GLN A 1 89 ? 5.726 0.506 -3.105 1.00 93.88 89 GLN A N 1
ATOM 713 C CA . GLN A 1 89 ? 5.830 -0.822 -2.472 1.00 93.88 89 GLN A CA 1
ATOM 714 C C . GLN A 1 89 ? 6.496 -1.880 -3.378 1.00 93.88 89 GLN A C 1
ATOM 716 O O . GLN A 1 89 ? 6.210 -3.069 -3.276 1.00 93.88 89 GLN A O 1
ATOM 721 N N . GLY A 1 90 ? 7.354 -1.464 -4.318 1.00 92.38 90 GLY A N 1
ATOM 722 C CA . GLY A 1 90 ? 7.996 -2.378 -5.277 1.00 92.38 90 GLY A CA 1
ATOM 723 C C . GLY A 1 90 ? 9.263 -3.065 -4.750 1.00 92.38 90 GLY A C 1
ATOM 724 O O . GLY A 1 90 ? 9.495 -4.242 -5.023 1.00 92.38 90 GLY A O 1
ATOM 725 N N . ALA A 1 91 ? 10.084 -2.344 -3.985 1.00 92.94 91 ALA A N 1
ATOM 726 C CA . ALA A 1 91 ? 11.342 -2.856 -3.445 1.00 92.94 91 ALA A CA 1
ATOM 727 C C . ALA A 1 91 ? 11.109 -3.617 -2.134 1.00 92.94 91 ALA A C 1
ATOM 729 O O . ALA A 1 91 ? 10.329 -3.180 -1.294 1.00 92.94 91 ALA A O 1
ATOM 730 N N . TYR A 1 92 ? 11.796 -4.750 -1.950 1.00 93.44 92 TYR A N 1
ATOM 731 C CA . TYR A 1 92 ? 11.744 -5.555 -0.718 1.00 93.44 92 TYR A CA 1
ATOM 732 C C . TYR A 1 92 ? 10.325 -5.933 -0.244 1.00 93.44 92 TYR A C 1
ATOM 734 O O . TYR A 1 92 ? 10.104 -6.137 0.950 1.00 93.44 92 TYR A O 1
ATOM 742 N N . ALA A 1 93 ? 9.384 -6.042 -1.184 1.00 93.75 93 ALA A N 1
ATOM 743 C CA . ALA A 1 93 ? 8.018 -6.494 -0.947 1.00 93.75 93 ALA A CA 1
ATOM 744 C C . ALA A 1 93 ? 7.880 -7.969 -1.347 1.00 93.75 93 ALA A C 1
ATOM 746 O O . ALA A 1 93 ? 8.252 -8.863 -0.589 1.00 93.75 93 ALA A O 1
ATOM 747 N N . ARG A 1 94 ? 7.465 -8.239 -2.593 1.00 93.88 94 ARG A N 1
ATOM 748 C CA . ARG A 1 94 ? 7.209 -9.596 -3.113 1.00 93.88 94 ARG A CA 1
ATOM 749 C C . ARG A 1 94 ? 8.364 -10.582 -2.887 1.00 93.88 94 ARG A C 1
ATOM 751 O O . ARG A 1 94 ? 8.108 -11.757 -2.651 1.00 93.88 94 ARG A O 1
ATOM 758 N N . VAL A 1 95 ? 9.615 -10.120 -2.919 1.00 95.38 95 VAL A N 1
ATOM 759 C CA . VAL A 1 95 ? 10.808 -10.967 -2.711 1.00 95.38 95 VAL A CA 1
ATOM 760 C C . VAL A 1 95 ? 10.874 -11.603 -1.315 1.00 95.38 95 VAL A C 1
ATOM 762 O O . VAL A 1 95 ? 11.526 -12.625 -1.146 1.00 95.38 95 VAL A O 1
ATOM 765 N N . HIS A 1 96 ? 10.203 -11.010 -0.325 1.00 95.38 96 HIS A N 1
ATOM 766 C CA . HIS A 1 96 ? 10.140 -11.496 1.057 1.00 95.38 96 HIS A CA 1
ATOM 767 C C . HIS A 1 96 ? 8.787 -12.122 1.417 1.00 95.38 96 HIS A C 1
ATOM 769 O O . HIS A 1 96 ? 8.585 -12.532 2.557 1.00 95.38 96 HIS A O 1
ATOM 775 N N . SER A 1 97 ? 7.860 -12.184 0.463 1.00 96.62 97 SER A N 1
ATOM 776 C CA . SER A 1 97 ? 6.504 -12.661 0.712 1.00 96.62 97 SER A CA 1
ATOM 777 C C . SER A 1 97 ? 6.422 -14.186 0.830 1.00 96.62 97 SER A C 1
ATOM 779 O O . SER A 1 97 ? 7.177 -14.924 0.193 1.00 96.62 97 SER A O 1
ATOM 781 N N . CYS A 1 98 ? 5.464 -14.673 1.614 1.00 96.19 98 CYS A N 1
ATOM 782 C CA . CYS A 1 98 ? 5.135 -16.086 1.739 1.00 96.19 98 CYS A CA 1
ATOM 783 C C . CYS A 1 98 ? 3.618 -16.284 1.884 1.00 96.19 98 CYS A C 1
ATOM 785 O O . CYS A 1 98 ? 2.858 -15.362 2.163 1.00 96.19 98 CYS A O 1
ATOM 787 N N . ARG A 1 99 ? 3.149 -17.519 1.685 1.00 97.12 99 ARG A N 1
ATOM 788 C CA . ARG A 1 99 ? 1.718 -17.864 1.772 1.00 97.12 99 ARG A CA 1
ATOM 789 C C . ARG A 1 99 ? 1.328 -18.341 3.170 1.00 97.12 99 ARG A C 1
ATOM 791 O O . ARG A 1 99 ? 0.647 -19.356 3.315 1.00 97.12 99 ARG A O 1
ATOM 798 N N . PHE A 1 100 ? 1.801 -17.641 4.199 1.00 97.75 100 PHE A N 1
ATOM 799 C CA . PHE A 1 100 ? 1.403 -17.921 5.578 1.00 97.75 100 PHE A CA 1
ATOM 800 C C . PHE A 1 100 ? -0.130 -17.822 5.719 1.00 97.75 100 PHE A C 1
ATOM 802 O O . PHE A 1 100 ? -0.775 -17.033 5.027 1.00 97.75 100 PHE A O 1
ATOM 809 N N . ASN A 1 101 ? -0.736 -18.693 6.530 1.00 98.06 101 ASN A N 1
ATOM 810 C CA . ASN A 1 101 ? -2.192 -18.918 6.594 1.00 98.06 101 ASN A CA 1
ATOM 811 C C . ASN A 1 101 ? -2.888 -19.255 5.251 1.00 98.06 101 ASN A C 1
ATOM 813 O O . ASN A 1 101 ? -4.112 -19.215 5.160 1.00 98.06 101 ASN A O 1
ATOM 817 N N . GLY A 1 102 ? -2.139 -19.613 4.202 1.00 97.44 102 GLY A N 1
ATOM 818 C CA . GLY A 1 102 ? -2.690 -20.041 2.912 1.00 97.44 102 GLY A CA 1
ATOM 819 C C . GLY A 1 102 ? -3.169 -18.911 1.994 1.00 97.44 102 GLY A C 1
ATOM 820 O O . GLY A 1 102 ? -3.606 -19.193 0.871 1.00 97.44 102 GLY A O 1
ATOM 821 N N . PHE A 1 103 ? -3.047 -17.645 2.410 1.00 97.75 103 PHE A N 1
ATOM 822 C CA . PHE A 1 103 ? -3.458 -16.500 1.597 1.00 97.75 103 PHE A CA 1
ATOM 823 C C . PHE A 1 103 ? -2.673 -16.426 0.281 1.00 97.75 103 PHE A C 1
ATOM 825 O O . PHE A 1 103 ? -1.507 -16.821 0.175 1.00 97.75 103 PHE A O 1
ATOM 832 N N . CYS A 1 104 ? -3.349 -15.967 -0.770 1.00 97.06 104 CYS A N 1
ATOM 833 C CA . CYS A 1 104 ? -2.719 -15.753 -2.065 1.00 97.06 104 CYS A CA 1
ATOM 834 C C . CYS A 1 104 ? -1.976 -14.419 -2.068 1.00 97.06 104 CYS A C 1
ATOM 836 O O . CYS A 1 104 ? -2.473 -13.430 -1.540 1.00 97.06 104 CYS A O 1
ATOM 838 N N . LEU A 1 105 ? -0.814 -14.391 -2.715 1.00 96.44 105 LEU A N 1
ATOM 839 C CA . LEU A 1 105 ? -0.080 -13.150 -2.930 1.00 96.44 105 LEU A CA 1
ATOM 840 C C . LEU A 1 105 ? -0.785 -12.281 -3.983 1.00 96.44 105 LEU A C 1
ATOM 842 O O . LEU A 1 105 ? -1.389 -12.836 -4.912 1.00 96.44 105 LEU A O 1
ATOM 846 N N . PRO A 1 106 ? -0.659 -10.943 -3.911 1.00 94.88 106 PRO A N 1
ATOM 847 C CA . PRO A 1 106 ? -1.193 -10.055 -4.934 1.00 94.88 106 PRO A CA 1
ATOM 848 C C . PRO A 1 106 ? -0.698 -10.424 -6.339 1.00 94.88 106 PRO A C 1
ATOM 850 O O . PRO A 1 106 ? 0.481 -10.737 -6.571 1.00 94.88 106 PRO A O 1
ATOM 853 N N . ARG A 1 107 ? -1.611 -10.371 -7.312 1.00 95.38 107 ARG A N 1
ATOM 854 C CA . ARG A 1 107 ? -1.265 -10.537 -8.724 1.00 95.38 107 ARG A CA 1
ATOM 855 C C . ARG A 1 107 ? -0.596 -9.258 -9.220 1.00 95.38 107 ARG A C 1
ATOM 857 O O . ARG A 1 107 ? -1.216 -8.202 -9.218 1.00 95.38 107 ARG A O 1
ATOM 864 N N . GLY A 1 108 ? 0.644 -9.374 -9.688 1.00 92.88 108 GLY A N 1
ATOM 865 C CA . GLY A 1 108 ? 1.301 -8.291 -10.412 1.00 92.88 108 GLY A CA 1
ATOM 866 C C . GLY A 1 108 ? 0.703 -8.160 -11.810 1.00 92.88 108 GLY A C 1
ATOM 867 O O . GLY A 1 108 ? 0.606 -9.153 -12.530 1.00 92.88 108 GLY A O 1
ATOM 868 N N . VAL A 1 109 ? 0.306 -6.947 -12.182 1.00 96.06 109 VAL A N 1
ATOM 869 C CA . VAL A 1 109 ? -0.048 -6.591 -13.559 1.00 96.06 109 VAL A CA 1
ATOM 870 C C . VAL A 1 109 ? 1.044 -5.659 -14.058 1.00 96.06 109 VAL A C 1
ATOM 872 O O . VAL A 1 109 ? 1.240 -4.581 -13.503 1.00 96.06 109 VAL A O 1
ATOM 875 N N . ILE A 1 110 ? 1.788 -6.105 -15.065 1.00 94.31 110 ILE A N 1
ATOM 876 C CA . ILE A 1 110 ? 2.905 -5.352 -15.633 1.00 94.31 110 ILE A CA 1
ATOM 877 C C . ILE A 1 110 ? 2.377 -4.574 -16.831 1.00 94.31 110 ILE A C 1
ATOM 879 O O . ILE A 1 110 ? 1.717 -5.138 -17.702 1.00 94.31 110 ILE A O 1
ATOM 883 N N . PHE A 1 111 ? 2.677 -3.283 -16.877 1.00 94.75 111 PHE A N 1
ATOM 884 C CA . PHE A 1 111 ? 2.377 -2.425 -18.011 1.00 94.75 111 PHE A CA 1
ATOM 885 C C . PHE A 1 111 ? 3.574 -1.526 -18.295 1.00 94.75 111 PHE A C 1
ATOM 887 O O . PHE A 1 111 ? 4.335 -1.166 -17.399 1.00 94.75 111 PHE A O 1
ATOM 894 N N . ILE A 1 112 ? 3.728 -1.166 -19.561 1.00 93.56 112 ILE A N 1
ATOM 895 C CA . ILE A 1 112 ? 4.786 -0.286 -20.038 1.00 93.56 112 ILE A CA 1
ATOM 896 C C . ILE A 1 112 ? 4.187 0.675 -21.060 1.00 93.56 112 ILE A C 1
ATOM 898 O O . ILE A 1 112 ? 3.291 0.313 -21.828 1.00 93.56 112 ILE A O 1
ATOM 902 N N . ARG A 1 113 ? 4.648 1.929 -21.056 1.00 90.88 113 ARG A N 1
ATOM 903 C CA . ARG A 1 113 ? 4.285 2.882 -22.110 1.00 90.88 113 ARG A CA 1
ATOM 904 C C . ARG A 1 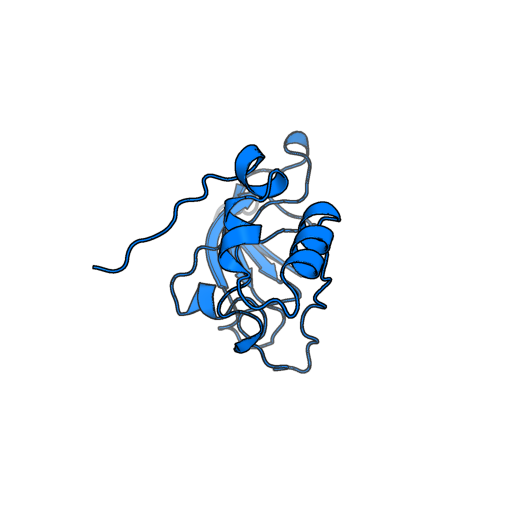113 ? 4.898 2.414 -23.425 1.00 90.88 113 ARG A C 1
ATOM 906 O O . ARG A 1 113 ? 6.054 2.008 -23.436 1.00 90.88 113 ARG A O 1
ATOM 913 N N . ARG A 1 114 ? 4.159 2.536 -24.531 1.00 90.19 114 ARG A N 1
ATOM 914 C CA . ARG A 1 114 ? 4.642 2.128 -25.862 1.00 90.19 114 ARG A CA 1
ATOM 915 C C . ARG A 1 114 ? 6.010 2.734 -26.189 1.00 90.19 114 ARG A C 1
ATOM 917 O O . ARG A 1 114 ? 6.918 1.988 -26.500 1.00 90.19 114 ARG A O 1
ATOM 924 N N . SER A 1 115 ? 6.185 4.035 -25.966 1.00 87.31 115 SER A N 1
ATOM 925 C CA . SER A 1 115 ? 7.459 4.730 -26.196 1.00 87.31 115 SER A CA 1
ATOM 926 C C . SER A 1 115 ? 8.637 4.163 -25.394 1.00 87.31 115 SER A C 1
ATOM 928 O O . SER A 1 115 ? 9.756 4.124 -25.890 1.00 87.31 115 SER A O 1
ATOM 930 N N . ALA A 1 116 ? 8.397 3.702 -24.162 1.00 88.62 116 ALA A N 1
ATOM 931 C CA . ALA A 1 116 ? 9.428 3.054 -23.359 1.00 88.62 116 ALA A CA 1
ATOM 932 C C . ALA A 1 116 ? 9.739 1.641 -23.879 1.00 88.62 116 ALA A C 1
ATOM 934 O O . ALA A 1 116 ? 10.890 1.226 -23.848 1.00 88.62 116 ALA A O 1
ATOM 935 N N . MET A 1 117 ? 8.732 0.919 -24.380 1.00 91.38 117 MET A N 1
ATOM 936 C CA . MET A 1 117 ? 8.932 -0.385 -25.016 1.00 91.38 117 MET A CA 1
ATOM 937 C C . MET A 1 117 ? 9.696 -0.268 -26.342 1.00 91.38 117 MET A C 1
ATOM 939 O O . MET A 1 117 ? 10.586 -1.072 -26.593 1.00 91.38 117 MET A O 1
ATOM 943 N N . ASP A 1 118 ? 9.384 0.737 -27.162 1.00 90.25 118 ASP A N 1
ATOM 944 C CA . ASP A 1 118 ? 10.077 0.996 -28.429 1.00 90.25 118 ASP A CA 1
ATOM 945 C C . ASP A 1 118 ? 11.566 1.273 -28.174 1.00 90.25 118 ASP A C 1
ATOM 947 O O . ASP A 1 118 ? 12.425 0.634 -28.775 1.00 90.25 118 ASP A O 1
ATOM 951 N N . LEU A 1 119 ? 11.874 2.120 -27.183 1.00 88.50 119 LEU A N 1
ATOM 952 C CA . LEU A 1 119 ? 13.249 2.342 -26.738 1.00 88.50 119 LEU A CA 1
ATOM 953 C C . LEU A 1 119 ? 13.921 1.046 -26.258 1.00 88.50 119 LEU A C 1
ATOM 955 O O . LEU A 1 119 ? 15.079 0.809 -26.586 1.00 88.50 119 LEU A O 1
ATOM 959 N N . LEU A 1 120 ? 13.216 0.203 -25.490 1.00 90.75 120 LEU A N 1
ATOM 960 C CA . LEU A 1 120 ? 13.760 -1.086 -25.052 1.00 90.75 120 LEU A CA 1
ATOM 961 C C . LEU A 1 120 ? 14.124 -1.989 -26.235 1.00 90.75 120 LEU A C 1
ATOM 963 O O . LEU A 1 120 ? 15.124 -2.691 -26.148 1.00 90.75 120 LEU A O 1
ATOM 967 N N . TYR A 1 121 ? 13.354 -1.965 -27.326 1.00 91.25 121 TYR A N 1
ATOM 968 C CA . TYR A 1 121 ? 13.689 -2.701 -28.546 1.00 91.25 121 TYR A CA 1
ATOM 969 C C . TYR A 1 121 ? 14.894 -2.112 -29.282 1.00 91.25 121 TYR A C 1
ATOM 971 O O . TYR A 1 121 ? 15.701 -2.877 -29.797 1.00 91.25 121 TYR A O 1
ATOM 979 N N . GLU A 1 122 ? 15.045 -0.786 -29.314 1.00 89.25 122 GLU A N 1
ATOM 980 C CA . GLU A 1 122 ? 16.205 -0.134 -29.941 1.00 89.25 122 GLU A CA 1
ATOM 981 C C . GLU A 1 122 ? 17.519 -0.456 -29.217 1.00 89.25 122 GLU A C 1
ATOM 983 O O . GLU A 1 122 ? 18.557 -0.594 -29.858 1.00 89.25 122 GLU A O 1
ATOM 988 N N . VAL A 1 123 ? 17.480 -0.592 -27.887 1.00 91.69 123 VAL A N 1
ATOM 989 C CA . VAL A 1 123 ? 18.661 -0.935 -27.072 1.00 91.69 123 VAL A CA 1
ATOM 990 C C . VAL A 1 123 ? 18.860 -2.442 -26.899 1.00 91.69 123 VAL A C 1
ATOM 992 O O . VAL A 1 123 ? 19.840 -2.860 -26.281 1.00 91.69 123 VAL A O 1
ATOM 995 N N . PHE A 1 124 ? 17.930 -3.267 -27.383 1.00 91.38 124 PHE A N 1
ATOM 996 C CA . PHE A 1 124 ? 18.023 -4.713 -27.240 1.00 91.38 124 PHE A CA 1
ATOM 997 C C . PHE A 1 124 ? 19.083 -5.264 -28.199 1.00 91.38 124 PHE A C 1
ATOM 999 O O . PHE A 1 124 ? 18.950 -5.126 -29.410 1.00 91.38 124 PHE A O 1
ATOM 1006 N N . ASP A 1 125 ? 20.104 -5.923 -27.644 1.00 83.81 125 ASP A N 1
ATOM 1007 C CA . ASP A 1 125 ? 21.136 -6.652 -28.401 1.00 83.81 125 ASP A CA 1
ATOM 1008 C C . ASP A 1 125 ? 21.976 -5.778 -29.357 1.00 83.81 125 ASP A C 1
ATOM 1010 O O . ASP A 1 125 ? 22.272 -6.148 -30.491 1.00 83.81 125 ASP A O 1
ATOM 1014 N N . VAL A 1 126 ? 22.364 -4.585 -28.893 1.00 89.56 126 VAL A N 1
ATOM 1015 C CA . VAL A 1 126 ? 23.275 -3.679 -29.611 1.00 89.56 126 VAL A CA 1
ATOM 1016 C C . VAL A 1 126 ? 24.615 -3.550 -28.889 1.00 89.56 126 VAL A C 1
ATOM 1018 O O . VAL A 1 126 ? 24.674 -3.573 -27.661 1.00 89.56 126 VAL A O 1
ATOM 1021 N N . ASP A 1 127 ? 25.692 -3.319 -29.642 1.00 87.31 127 ASP A N 1
ATOM 1022 C CA . ASP A 1 127 ? 27.048 -3.173 -29.085 1.00 87.31 127 ASP A CA 1
ATOM 1023 C C . ASP A 1 127 ? 27.220 -1.925 -28.194 1.00 87.31 127 ASP A C 1
ATOM 1025 O O . ASP A 1 127 ? 28.148 -1.855 -27.390 1.00 87.31 127 ASP A O 1
ATOM 1029 N N . ASN A 1 128 ? 26.359 -0.909 -28.343 1.00 86.19 128 ASN A N 1
ATOM 1030 C CA . ASN A 1 128 ? 26.483 0.363 -27.624 1.00 86.19 128 ASN A CA 1
ATOM 1031 C C . ASN A 1 128 ? 25.119 0.957 -27.210 1.00 86.19 128 ASN A C 1
ATOM 1033 O O . ASN A 1 128 ? 24.700 1.991 -27.746 1.00 86.19 128 ASN A O 1
ATOM 1037 N N . PRO A 1 129 ? 24.412 0.317 -26.262 1.00 88.25 129 PRO A N 1
ATOM 1038 C CA . PRO A 1 129 ? 23.076 0.738 -25.838 1.00 88.25 129 PRO A CA 1
ATOM 1039 C C . PRO A 1 129 ? 23.088 2.117 -25.164 1.00 88.25 129 PRO A C 1
ATOM 1041 O O . PRO A 1 129 ? 22.126 2.873 -25.295 1.00 88.25 129 PRO A O 1
ATOM 1044 N N . ASP A 1 130 ? 24.198 2.495 -24.521 1.00 87.62 130 ASP A N 1
ATOM 1045 C CA . ASP A 1 130 ? 24.355 3.788 -23.847 1.00 87.62 130 ASP A CA 1
ATOM 1046 C C . ASP A 1 130 ? 24.135 4.966 -24.798 1.00 87.62 130 ASP A C 1
ATOM 1048 O O . ASP A 1 130 ? 23.500 5.956 -24.433 1.00 87.62 130 ASP A O 1
ATOM 1052 N N . LYS A 1 131 ? 24.638 4.865 -26.036 1.00 87.12 131 LYS A N 1
ATOM 1053 C CA . LYS A 1 131 ? 24.472 5.920 -27.041 1.00 87.12 131 LYS A CA 1
ATOM 1054 C C . LYS A 1 131 ? 22.995 6.133 -27.376 1.00 87.12 131 LYS A C 1
ATOM 1056 O O . LYS A 1 131 ? 22.535 7.269 -27.396 1.00 87.12 131 LYS A O 1
ATOM 1061 N N . ILE A 1 132 ? 22.261 5.044 -27.587 1.00 87.19 132 ILE A N 1
ATOM 1062 C CA . ILE A 1 132 ? 20.836 5.073 -27.937 1.00 87.19 132 ILE A CA 1
ATOM 1063 C C . ILE A 1 132 ? 20.014 5.668 -26.789 1.00 87.19 132 ILE A C 1
ATOM 1065 O O . ILE A 1 132 ? 19.162 6.522 -27.018 1.00 87.19 132 ILE A O 1
ATOM 1069 N N . VAL A 1 133 ? 20.309 5.281 -25.543 1.00 88.00 133 VAL A N 1
ATOM 1070 C CA . VAL A 1 133 ? 19.654 5.849 -24.354 1.00 88.00 133 VAL A CA 1
ATOM 1071 C C . VAL A 1 133 ? 19.917 7.354 -24.250 1.00 88.00 133 VAL A C 1
ATOM 1073 O O . VAL A 1 133 ? 18.975 8.126 -24.084 1.00 88.00 133 VAL A O 1
ATOM 1076 N N . LEU A 1 134 ? 21.175 7.790 -24.379 1.00 86.19 134 LEU A N 1
ATOM 1077 C CA . LEU A 1 134 ? 21.553 9.203 -24.252 1.00 86.19 134 LEU A CA 1
ATOM 1078 C C . LEU A 1 134 ? 20.988 10.082 -25.381 1.00 86.19 134 LEU A C 1
ATOM 1080 O O . LEU A 1 134 ? 20.670 11.248 -25.146 1.00 86.19 134 LEU A O 1
ATOM 1084 N N . GLU A 1 135 ? 20.845 9.537 -26.590 1.00 86.19 135 GLU A N 1
ATOM 1085 C CA . GLU A 1 135 ? 20.284 10.227 -27.762 1.00 86.19 135 GLU A CA 1
ATOM 1086 C C . GLU A 1 135 ? 18.752 10.081 -27.875 1.00 86.19 135 GLU A C 1
ATOM 1088 O O . GLU A 1 135 ? 18.133 10.678 -28.760 1.00 86.19 135 GLU A O 1
ATOM 1093 N N . SER A 1 136 ? 18.114 9.319 -26.979 1.00 85.06 136 SER A N 1
ATOM 1094 C CA . SER A 1 136 ? 16.673 9.069 -27.014 1.00 85.06 136 SER A CA 1
ATOM 1095 C C . SER A 1 136 ? 15.871 10.352 -26.789 1.00 85.06 136 SER A C 1
ATOM 1097 O O . SER A 1 136 ? 15.809 10.883 -25.677 1.00 85.06 136 SER A O 1
ATOM 1099 N N . LYS A 1 137 ? 15.160 10.806 -27.829 1.00 81.62 137 LYS A N 1
ATOM 1100 C CA . LYS A 1 137 ? 14.228 11.946 -27.739 1.00 81.62 137 LYS A CA 1
ATOM 1101 C C . LYS A 1 137 ? 13.183 11.752 -26.641 1.00 81.62 137 LYS A C 1
ATOM 1103 O O . LYS A 1 137 ? 12.921 12.669 -25.871 1.00 81.62 137 LYS A O 1
ATOM 1108 N N . PHE A 1 138 ? 12.634 10.537 -26.535 1.00 80.56 138 PHE A N 1
ATOM 1109 C CA . PHE A 1 138 ? 11.645 10.189 -25.513 1.00 80.56 138 PHE A CA 1
ATOM 1110 C C . PHE A 1 138 ? 12.160 10.495 -24.105 1.00 80.56 138 PHE A C 1
ATOM 1112 O O . PHE A 1 138 ? 11.435 11.074 -23.292 1.00 80.56 138 PHE A O 1
ATOM 1119 N N . LEU A 1 139 ? 13.406 10.122 -23.818 1.00 82.69 139 LEU A N 1
ATOM 1120 C CA . LEU A 1 139 ? 13.987 10.351 -22.509 1.00 82.69 139 LEU A CA 1
ATOM 1121 C C . LEU A 1 139 ? 14.376 11.810 -22.283 1.00 82.69 139 LEU A C 1
ATOM 1123 O O . LEU A 1 139 ? 14.086 12.319 -21.207 1.00 82.69 139 LEU A O 1
ATOM 1127 N N . GLN A 1 140 ? 14.970 12.478 -23.275 1.00 81.19 140 GLN A N 1
ATOM 1128 C CA . GLN A 1 140 ? 15.386 13.882 -23.169 1.00 81.19 140 GLN A CA 1
ATOM 1129 C C . GLN A 1 140 ? 14.207 14.835 -22.917 1.00 81.19 140 GLN A C 1
ATOM 1131 O O . GLN A 1 140 ? 14.350 15.819 -22.198 1.00 81.19 140 GLN A O 1
ATOM 1136 N N . GLU A 1 141 ? 13.035 14.547 -23.487 1.00 79.06 141 GLU A N 1
ATOM 1137 C CA . GLU A 1 141 ? 11.840 15.381 -23.318 1.00 79.06 141 GLU A CA 1
ATOM 1138 C C . GLU A 1 141 ? 11.128 15.156 -21.975 1.00 79.06 141 GLU A C 1
ATOM 1140 O O . GLU A 1 141 ? 10.471 16.064 -21.468 1.00 79.06 141 GLU A O 1
ATOM 1145 N N . ASN A 1 142 ? 11.223 13.950 -21.403 1.00 73.00 142 ASN A N 1
ATOM 1146 C CA . ASN A 1 142 ? 10.414 13.549 -20.245 1.00 73.00 142 ASN A CA 1
ATOM 1147 C C . ASN A 1 142 ? 11.219 13.380 -18.949 1.00 73.00 142 ASN A C 1
ATOM 1149 O O . ASN A 1 142 ? 10.615 13.301 -17.882 1.00 73.00 142 ASN A O 1
ATOM 1153 N N . ASN A 1 143 ? 12.550 13.303 -19.020 1.00 69.88 143 ASN A N 1
ATOM 1154 C CA . ASN A 1 143 ? 13.419 13.035 -17.878 1.00 69.88 143 ASN A CA 1
ATOM 1155 C C . ASN A 1 143 ? 14.731 13.828 -17.978 1.00 69.88 143 ASN A C 1
ATOM 1157 O O . ASN A 1 143 ? 15.258 14.061 -19.061 1.00 69.88 143 ASN A O 1
ATOM 1161 N N . VAL A 1 144 ? 15.307 14.185 -16.829 1.00 69.62 144 VAL A N 1
ATOM 1162 C CA . VAL A 1 144 ? 16.687 14.686 -16.770 1.00 69.62 144 VAL A CA 1
ATOM 1163 C C . VAL A 1 144 ? 17.615 13.477 -16.859 1.00 69.62 144 VAL A C 1
ATOM 1165 O O . VAL A 1 144 ? 17.714 12.704 -15.907 1.00 69.62 144 VAL A O 1
ATOM 1168 N N . ILE A 1 145 ? 18.246 13.275 -18.017 1.00 69.31 145 ILE A N 1
ATOM 1169 C CA . ILE A 1 145 ? 19.254 12.227 -18.207 1.00 69.31 145 ILE A CA 1
ATOM 1170 C C . ILE A 1 145 ? 20.635 12.857 -18.243 1.00 69.31 145 ILE A C 1
ATOM 1172 O O . ILE A 1 145 ? 20.930 13.699 -19.086 1.00 69.31 145 ILE A O 1
ATOM 1176 N N . GLU A 1 146 ? 21.498 12.387 -17.349 1.00 66.50 146 GLU A N 1
ATOM 1177 C CA . GLU A 1 146 ? 22.895 12.785 -17.278 1.00 66.50 146 GLU A CA 1
ATOM 1178 C C . GLU A 1 146 ? 23.781 11.543 -17.328 1.00 66.50 146 GLU A C 1
ATOM 1180 O O . GLU A 1 146 ? 23.493 10.517 -16.706 1.00 66.50 146 GLU A O 1
ATOM 1185 N N . LYS A 1 14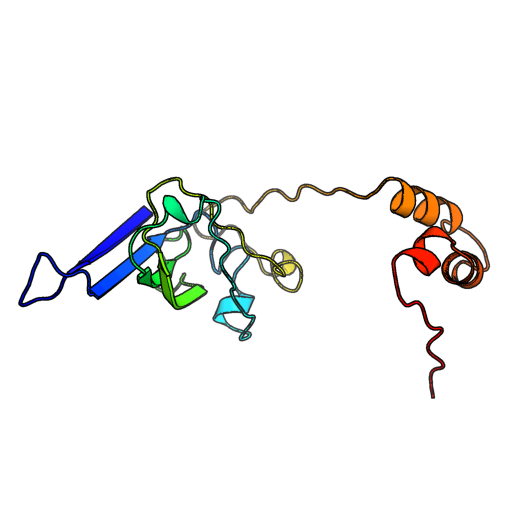7 ? 24.892 11.635 -18.062 1.00 71.56 147 LYS A N 1
ATOM 1186 C CA . LYS A 1 147 ? 25.921 10.602 -18.025 1.00 71.56 147 LYS A CA 1
ATOM 1187 C C . LYS A 1 147 ? 26.699 10.748 -16.719 1.00 71.56 147 LYS A C 1
ATOM 1189 O O . LYS A 1 147 ? 27.442 11.710 -16.548 1.00 71.56 147 LYS A O 1
ATOM 1194 N N . LEU A 1 148 ? 26.547 9.786 -15.814 1.00 70.25 148 LEU A N 1
ATOM 1195 C CA . LEU A 1 148 ? 27.329 9.743 -14.582 1.00 70.25 148 LEU A CA 1
ATOM 1196 C C . LEU A 1 148 ? 28.762 9.303 -14.903 1.00 70.25 148 LEU A C 1
ATOM 1198 O O . LEU A 1 148 ? 29.005 8.159 -15.285 1.00 70.25 148 LEU A O 1
ATOM 1202 N N . THR A 1 149 ? 29.726 10.207 -14.751 1.00 70.44 149 THR A N 1
ATOM 1203 C CA . THR A 1 149 ? 31.150 9.858 -14.758 1.00 70.44 149 THR A CA 1
ATOM 1204 C C . THR A 1 149 ? 31.509 9.290 -13.389 1.00 70.44 149 THR A C 1
ATOM 1206 O O . THR A 1 149 ? 31.473 10.008 -12.388 1.00 70.44 149 THR A O 1
ATOM 1209 N N . LEU A 1 150 ? 31.838 7.997 -13.327 1.00 54.06 150 LEU A N 1
ATOM 1210 C CA . LEU A 1 150 ? 32.433 7.407 -12.127 1.00 54.06 150 LEU A CA 1
ATOM 1211 C C . LEU A 1 150 ? 33.768 8.117 -11.849 1.00 54.06 150 LEU A C 1
ATOM 1213 O O . LEU A 1 150 ? 34.588 8.259 -12.758 1.00 54.06 150 LEU A O 1
ATOM 1217 N N . LYS A 1 151 ? 33.937 8.610 -10.619 1.00 46.62 151 LYS A N 1
ATOM 1218 C CA . LYS A 1 151 ? 35.224 9.097 -10.108 1.00 46.62 151 LYS A CA 1
ATOM 1219 C C . LYS A 1 151 ? 36.139 7.932 -9.765 1.00 46.62 151 LYS A C 1
ATOM 1221 O O . LYS A 1 151 ? 35.605 6.914 -9.271 1.00 46.62 151 LYS A O 1
#

Radius of gyration: 21.52 Å; chains: 1; bounding box: 56×35×59 Å

InterPro domains:
  IPR002433 Ornithine decarboxylase [PR01182] (23-36)
  IPR002433 Ornithine decarboxylase [PR01182] (57-67)
  IPR002433 Ornithine decarboxylase [PR01182] (77-90)
  IPR002433 Ornithine decarboxylase [PTHR11482] (14-112)
  IPR009006 Alanine racemase/group IV decarboxylase, C-terminal [G3DSA:2.40.37.10] (1-126)
  IPR009006 Alanine racemase/group IV decarboxylase, C-terminal [SSF50621] (12-122)
  IPR022643 Orn/DAP/Arg decarboxylase 2, C-terminal [PF00278] (14-90)

Organism: Culex pipiens (NCBI:txid7175)

Foldseek 3Di:
DKDWDADPVDRVHTAEMEDEDQAFCQAQQVCLAPVVDDWDKDWPDPPVPFAAWHFYWYAYDDPDPSRTRDGRDIDTDDDPPTDIDTPPSPPPGHVNHDCVVNRDYDDDDDDDDPLVVVLVVVLPPDPCNVVSCVPRPVDVVPHDDDDDDDD